Protein AF-A0A915PA68-F1 (afdb_monomer_lite)

pLDDT: mean 75.66, std 17.39, range [32.75, 94.88]

Foldseek 3Di:
DPDLCPVVVVVVVCVVLQAAEDEDELLVCLDLCSVVVVLVVQVVVVVVVVVVPPDDDDDDPPDDDDDDDDPDRYAYEHEANVSLDDPSSVVVLVSVQVCLVPDPHHYHYYHPDCPDPSNVVVCVSDDDDDRDHDDPVVVD

Organism: NCBI:txid298350

Structure (mmCIF, N/CA/C/O backbone):
data_AF-A0A915PA68-F1
#
_entry.id   AF-A0A915PA68-F1
#
loop_
_atom_site.group_PDB
_atom_site.id
_atom_site.type_symbol
_atom_site.label_atom_id
_atom_site.label_alt_id
_atom_site.label_comp_id
_atom_site.label_asym_id
_atom_site.label_entity_id
_atom_site.label_seq_id
_atom_site.pdbx_PDB_ins_code
_atom_site.Cartn_x
_atom_site.Cartn_y
_atom_site.Cartn_z
_atom_site.occupancy
_atom_site.B_iso_or_equiv
_atom_site.auth_seq_id
_atom_site.auth_comp_id
_atom_site.auth_asym_id
_atom_site.auth_atom_id
_atom_site.pdbx_PDB_model_num
ATOM 1 N N . MET A 1 1 ? 12.350 -5.405 -7.180 1.00 70.00 1 MET A N 1
ATOM 2 C CA . MET A 1 1 ? 12.268 -5.490 -8.661 1.00 70.00 1 MET A CA 1
ATOM 3 C C . MET A 1 1 ? 11.100 -4.647 -9.149 1.00 70.00 1 MET A C 1
ATOM 5 O O . MET A 1 1 ? 9.991 -4.874 -8.675 1.00 70.00 1 MET A O 1
ATOM 9 N N . SER A 1 2 ? 11.334 -3.705 -10.066 1.00 79.06 2 SER A N 1
ATOM 10 C CA . SER A 1 2 ? 10.271 -2.884 -10.671 1.00 79.06 2 SER A CA 1
ATOM 11 C C . SER A 1 2 ? 9.654 -3.574 -11.900 1.00 79.06 2 SER A C 1
ATOM 13 O O . SER A 1 2 ? 10.276 -4.467 -12.472 1.00 79.06 2 SER A O 1
ATOM 15 N N . GLY A 1 3 ? 8.425 -3.202 -12.270 1.00 82.19 3 GLY A N 1
ATOM 16 C CA . GLY A 1 3 ? 7.797 -3.619 -13.536 1.00 82.19 3 GLY A CA 1
ATOM 17 C C . GLY A 1 3 ? 7.237 -5.047 -13.614 1.00 82.19 3 GLY A C 1
ATOM 18 O O . GLY A 1 3 ? 6.987 -5.532 -14.707 1.00 82.19 3 GLY A O 1
ATOM 19 N N . ILE A 1 4 ? 7.025 -5.733 -12.485 1.00 89.19 4 ILE A N 1
ATOM 20 C CA . ILE A 1 4 ? 6.463 -7.106 -12.439 1.00 89.19 4 ILE A CA 1
ATOM 21 C C . ILE A 1 4 ? 4.965 -7.153 -12.081 1.00 89.19 4 ILE A C 1
ATOM 23 O O . ILE A 1 4 ? 4.452 -8.201 -11.710 1.00 89.19 4 ILE A O 1
ATOM 27 N N . GLY A 1 5 ? 4.277 -6.008 -12.129 1.00 91.62 5 GLY A N 1
ATOM 28 C CA . GLY A 1 5 ? 2.829 -5.929 -11.899 1.00 91.62 5 GLY A CA 1
ATOM 29 C C . GLY A 1 5 ? 2.374 -5.885 -10.436 1.00 91.62 5 GLY A C 1
ATOM 30 O O . GLY A 1 5 ? 1.2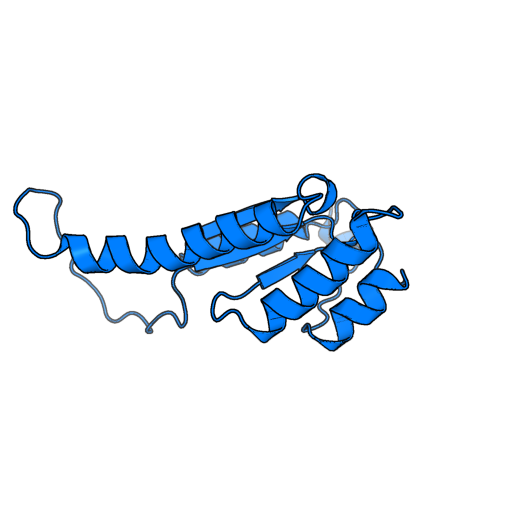18 -6.178 -10.178 1.00 91.62 5 GLY A O 1
ATOM 31 N N . LYS A 1 6 ? 3.229 -5.514 -9.470 1.00 94.12 6 LYS A N 1
ATOM 32 C CA . LYS A 1 6 ? 2.851 -5.459 -8.035 1.00 94.12 6 LYS A CA 1
ATOM 33 C C . LYS A 1 6 ? 1.693 -4.490 -7.763 1.00 94.12 6 LYS A C 1
ATOM 35 O O . LYS A 1 6 ? 0.671 -4.895 -7.217 1.00 94.12 6 LYS A O 1
ATOM 40 N N . THR A 1 7 ? 1.843 -3.235 -8.187 1.00 93.75 7 THR A N 1
ATOM 41 C CA . THR A 1 7 ? 0.816 -2.189 -8.049 1.00 93.75 7 THR A CA 1
ATOM 42 C C . THR A 1 7 ? -0.440 -2.561 -8.828 1.00 93.75 7 THR A C 1
ATOM 44 O O . THR A 1 7 ? -1.537 -2.564 -8.279 1.00 93.75 7 THR A O 1
ATOM 47 N N . THR A 1 8 ? -0.270 -3.007 -10.075 1.00 94.44 8 THR A N 1
ATOM 48 C CA . THR A 1 8 ? -1.371 -3.454 -10.934 1.00 94.44 8 THR A CA 1
ATOM 49 C C . THR A 1 8 ? -2.157 -4.611 -10.318 1.00 94.44 8 THR A C 1
ATOM 51 O O . THR A 1 8 ? -3.382 -4.585 -10.331 1.00 94.44 8 THR A O 1
ATOM 54 N N . ALA A 1 9 ? -1.483 -5.608 -9.743 1.00 94.88 9 ALA A N 1
ATOM 55 C CA . ALA A 1 9 ? -2.136 -6.735 -9.089 1.00 94.88 9 ALA A CA 1
ATOM 56 C C . ALA A 1 9 ? -2.939 -6.284 -7.864 1.00 94.88 9 ALA A C 1
ATOM 58 O O . ALA A 1 9 ? -4.095 -6.670 -7.729 1.00 94.88 9 ALA A O 1
ATOM 59 N N . ALA A 1 10 ? -2.371 -5.422 -7.012 1.00 94.19 10 ALA A N 1
ATOM 60 C CA . ALA A 1 10 ? -3.082 -4.886 -5.853 1.00 94.19 10 ALA A CA 1
ATOM 61 C C . ALA A 1 10 ? -4.355 -4.122 -6.264 1.00 94.19 10 ALA A C 1
ATOM 63 O O . ALA A 1 10 ? -5.424 -4.344 -5.693 1.00 94.19 10 ALA A O 1
ATOM 64 N N . GLU A 1 11 ? -4.267 -3.279 -7.295 1.00 94.38 11 GLU A N 1
ATOM 65 C CA . GLU A 1 11 ? -5.424 -2.572 -7.849 1.00 94.38 11 GLU A CA 1
ATOM 66 C C . GLU A 1 11 ? -6.485 -3.511 -8.417 1.00 94.38 11 GLU A C 1
ATOM 68 O O . GLU A 1 11 ? -7.675 -3.326 -8.159 1.00 94.38 11 GLU A O 1
ATOM 73 N N . LEU A 1 12 ? -6.069 -4.494 -9.218 1.00 94.88 12 LEU A N 1
ATOM 74 C CA . LEU A 1 12 ? -6.984 -5.435 -9.854 1.00 94.88 12 LEU A CA 1
ATOM 75 C C . LEU A 1 12 ? -7.705 -6.283 -8.810 1.00 94.88 12 LEU A C 1
ATOM 77 O O . LEU A 1 12 ? -8.923 -6.392 -8.889 1.00 94.88 12 LEU A O 1
ATOM 81 N N . CYS A 1 13 ? -7.001 -6.772 -7.786 1.00 92.12 13 CYS A N 1
ATOM 82 C CA . CYS A 1 13 ? -7.627 -7.489 -6.677 1.00 92.12 13 CYS A CA 1
ATOM 83 C C . CYS A 1 13 ? -8.684 -6.631 -5.971 1.00 92.12 13 CYS A C 1
ATOM 85 O O . CYS A 1 13 ? -9.771 -7.116 -5.664 1.00 92.12 13 CYS A O 1
ATOM 87 N N . CYS A 1 14 ? -8.411 -5.343 -5.741 1.00 90.12 14 CYS A N 1
ATOM 88 C CA . CYS A 1 14 ? -9.397 -4.457 -5.124 1.00 90.12 14 CYS A CA 1
ATOM 89 C C . CYS A 1 14 ? -10.616 -4.228 -6.030 1.00 90.12 14 CYS A C 1
ATOM 91 O O . CYS A 1 14 ? -11.750 -4.272 -5.553 1.00 90.12 14 CYS A O 1
ATOM 93 N N . LYS A 1 15 ? -10.396 -4.026 -7.336 1.00 90.31 15 LYS A N 1
ATOM 94 C CA . LYS A 1 15 ? -11.468 -3.850 -8.330 1.00 90.31 15 LYS A CA 1
ATOM 95 C C . LYS A 1 15 ? -12.331 -5.109 -8.461 1.00 90.31 15 LYS A C 1
ATOM 97 O O . LYS A 1 15 ? -13.552 -4.998 -8.469 1.00 90.31 15 LYS A O 1
ATOM 102 N N . GLU A 1 16 ? -11.716 -6.288 -8.504 1.00 90.56 16 GLU A N 1
ATOM 103 C CA . GLU A 1 16 ? -12.395 -7.585 -8.626 1.00 90.56 16 GLU A CA 1
ATOM 104 C C . GLU A 1 16 ? -13.263 -7.897 -7.400 1.00 90.56 16 GLU A C 1
ATOM 106 O O . GLU A 1 16 ? -14.401 -8.346 -7.529 1.00 90.56 16 GLU A O 1
ATOM 111 N N . LEU A 1 17 ? -12.777 -7.558 -6.204 1.00 87.56 17 LEU A N 1
ATOM 112 C CA . LEU A 1 17 ? -13.542 -7.668 -4.958 1.00 87.56 17 LEU A CA 1
ATOM 113 C C . LEU A 1 17 ? -14.586 -6.541 -4.788 1.00 87.56 17 LEU A C 1
ATOM 115 O O . LEU A 1 17 ? -15.391 -6.557 -3.850 1.00 87.56 17 LEU A O 1
ATOM 119 N N . GLY A 1 18 ? -14.597 -5.556 -5.692 1.00 86.81 18 GLY A N 1
ATOM 120 C CA . GLY A 1 18 ? -15.470 -4.387 -5.634 1.00 86.81 18 GLY A CA 1
ATOM 121 C C . GLY A 1 18 ? -15.253 -3.559 -4.368 1.00 86.81 18 GLY A C 1
ATOM 122 O O . GLY A 1 18 ? -16.233 -3.151 -3.740 1.00 86.81 18 GLY A O 1
ATOM 123 N N . LEU A 1 19 ? -13.996 -3.398 -3.960 1.00 87.06 19 LEU A N 1
ATOM 124 C CA . LEU A 1 19 ? -13.566 -2.621 -2.802 1.00 87.06 19 LEU A CA 1
ATOM 125 C C . LEU A 1 19 ? -13.184 -1.207 -3.234 1.00 87.06 19 LEU A C 1
ATOM 127 O O . LEU A 1 19 ? -12.537 -1.020 -4.266 1.00 87.06 19 LEU A O 1
ATOM 131 N N . SER A 1 20 ? -13.527 -0.211 -2.420 1.00 86.75 20 SER A N 1
ATOM 132 C CA . SER A 1 20 ? -12.968 1.128 -2.591 1.00 86.75 20 SER A CA 1
ATOM 133 C C . SER A 1 20 ? -11.539 1.131 -2.059 1.00 86.75 20 SER A C 1
ATOM 135 O O . SER A 1 20 ? -11.274 0.613 -0.979 1.00 86.75 20 SER A O 1
ATOM 137 N N . PHE A 1 21 ? -10.603 1.753 -2.764 1.00 87.88 21 PHE A N 1
ATOM 138 C CA . PHE A 1 21 ? -9.234 1.857 -2.269 1.00 87.88 21 PHE A CA 1
ATOM 139 C C . PHE A 1 21 ? -8.622 3.217 -2.565 1.00 87.88 21 PHE A C 1
ATOM 141 O O . PHE A 1 21 ? -9.037 3.916 -3.488 1.00 87.88 21 PHE A O 1
ATOM 148 N N . VAL A 1 22 ? -7.626 3.585 -1.764 1.00 88.06 22 VAL A N 1
ATOM 149 C CA . VAL A 1 22 ? -6.782 4.758 -2.003 1.00 88.06 22 VAL A CA 1
ATOM 150 C C . VAL A 1 22 ? -5.346 4.292 -2.138 1.00 88.06 22 VAL A C 1
ATOM 152 O O . VAL A 1 22 ? -4.851 3.569 -1.278 1.00 88.06 22 VAL A O 1
ATOM 155 N N . ILE A 1 23 ? -4.690 4.715 -3.216 1.00 88.38 23 ILE A N 1
ATOM 156 C CA . ILE A 1 23 ? -3.257 4.504 -3.422 1.00 88.38 23 ILE A CA 1
ATOM 157 C C . ILE A 1 23 ? -2.511 5.742 -2.945 1.00 88.38 23 ILE A C 1
ATOM 159 O O . ILE A 1 23 ? -2.883 6.871 -3.272 1.00 88.38 23 ILE A O 1
ATOM 163 N N . MET A 1 24 ? -1.450 5.525 -2.180 1.00 85.94 24 MET A N 1
ATOM 164 C CA . MET A 1 24 ? -0.522 6.555 -1.739 1.00 85.94 24 MET A CA 1
ATOM 165 C C . MET A 1 24 ? 0.898 6.084 -2.017 1.00 85.94 24 MET A C 1
ATOM 167 O O . MET A 1 24 ? 1.249 4.960 -1.667 1.00 85.94 24 MET A O 1
ATOM 171 N N . ASN A 1 25 ? 1.721 6.945 -2.611 1.00 85.19 25 ASN A N 1
ATOM 172 C CA . ASN A 1 25 ? 3.153 6.695 -2.684 1.00 85.19 25 ASN A CA 1
ATOM 173 C C . ASN A 1 25 ? 3.785 7.086 -1.344 1.00 85.19 25 ASN A C 1
ATOM 175 O O . ASN A 1 25 ? 3.629 8.212 -0.871 1.00 85.19 25 ASN A O 1
ATOM 179 N N . ALA A 1 26 ? 4.485 6.156 -0.708 1.00 75.56 26 ALA A N 1
ATOM 180 C CA . ALA A 1 26 ? 5.061 6.355 0.609 1.00 75.56 26 ALA A CA 1
ATOM 181 C C . ALA A 1 26 ? 6.165 7.429 0.625 1.00 75.56 26 ALA A C 1
ATOM 183 O O . ALA A 1 26 ? 6.343 8.100 1.640 1.00 75.56 26 ALA A O 1
ATOM 184 N N . SER A 1 27 ? 6.864 7.641 -0.495 1.00 72.06 27 SER A N 1
ATOM 185 C CA . SER A 1 27 ? 7.882 8.696 -0.629 1.00 72.06 27 SER A CA 1
ATOM 186 C C . SER A 1 27 ? 7.292 10.115 -0.643 1.00 72.06 27 SER A C 1
ATOM 188 O O . SER A 1 27 ? 7.947 11.063 -0.207 1.00 72.06 27 SER A O 1
ATOM 190 N N . ASP A 1 28 ? 6.033 10.266 -1.063 1.00 66.00 28 ASP A N 1
ATOM 191 C CA . ASP A 1 28 ? 5.325 11.550 -1.042 1.00 66.00 28 ASP A CA 1
ATOM 192 C C . ASP A 1 28 ? 4.776 11.873 0.351 1.00 66.00 28 ASP A C 1
ATOM 194 O O . ASP A 1 28 ? 4.660 13.037 0.749 1.00 66.00 28 ASP A O 1
ATOM 198 N N . VAL A 1 29 ? 4.484 10.838 1.140 1.00 61.44 29 VAL A N 1
ATOM 199 C CA . VAL A 1 29 ? 3.857 10.959 2.455 1.00 61.44 29 VAL A CA 1
ATOM 200 C C . VAL A 1 29 ? 4.937 11.049 3.534 1.00 61.44 29 VAL A C 1
ATOM 202 O O . VAL A 1 29 ? 5.116 10.178 4.380 1.00 61.44 29 VAL A O 1
ATOM 205 N N . ARG A 1 30 ? 5.673 12.163 3.503 1.00 59.84 30 ARG A N 1
ATOM 206 C CA . ARG A 1 30 ? 6.837 12.427 4.370 1.00 59.84 30 ARG A CA 1
ATOM 207 C C . ARG A 1 30 ? 6.494 12.815 5.814 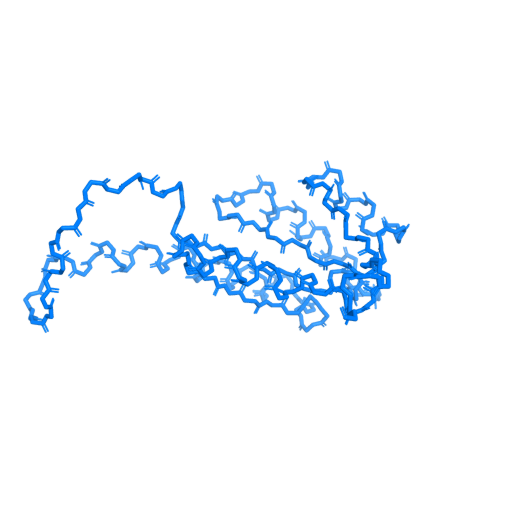1.00 59.84 30 ARG A C 1
ATOM 209 O O . ARG A 1 30 ? 7.393 13.133 6.587 1.00 59.84 30 ARG A O 1
ATOM 216 N N . ASN A 1 31 ? 5.214 12.841 6.202 1.00 61.12 31 ASN A N 1
ATOM 217 C CA . ASN A 1 31 ? 4.799 13.345 7.514 1.00 61.12 31 ASN A CA 1
ATOM 218 C C . ASN A 1 31 ? 3.682 12.503 8.156 1.00 61.12 31 ASN A C 1
ATOM 220 O O . ASN A 1 31 ? 2.679 12.202 7.510 1.00 61.12 31 ASN A O 1
ATOM 224 N N . LYS A 1 32 ? 3.836 12.194 9.452 1.00 63.91 32 LYS A N 1
ATOM 225 C CA . LYS A 1 32 ? 2.876 11.462 10.304 1.00 63.91 32 LYS A CA 1
ATOM 226 C C . LYS A 1 32 ? 1.456 12.017 10.176 1.00 63.91 32 LYS A C 1
ATOM 228 O O . LYS A 1 32 ? 0.527 11.269 9.895 1.00 63.91 32 LYS A O 1
ATOM 233 N N . ALA A 1 33 ? 1.325 13.342 10.237 1.00 65.81 33 ALA A N 1
ATOM 234 C CA . ALA A 1 33 ? 0.038 14.023 10.128 1.00 65.81 33 ALA A CA 1
ATOM 235 C C . ALA A 1 33 ? -0.667 13.792 8.775 1.00 65.81 33 ALA A C 1
ATOM 237 O O . ALA A 1 33 ? -1.893 13.823 8.707 1.00 65.81 33 ALA A O 1
ATOM 238 N N . ALA A 1 34 ? 0.081 13.558 7.690 1.00 65.19 34 ALA A N 1
ATOM 239 C CA . ALA A 1 34 ? -0.498 13.295 6.373 1.00 65.19 34 ALA A CA 1
ATOM 240 C C . ALA A 1 34 ? -1.020 11.852 6.249 1.00 65.19 34 ALA A C 1
ATOM 242 O O . ALA A 1 34 ? -2.052 11.642 5.611 1.00 65.19 34 ALA A O 1
ATOM 243 N N . ILE A 1 35 ? -0.342 10.884 6.883 1.00 66.56 35 ILE A N 1
ATOM 244 C CA . ILE A 1 35 ? -0.796 9.485 6.967 1.00 66.56 35 ILE A CA 1
ATOM 245 C C . ILE A 1 35 ? -2.058 9.410 7.831 1.00 66.56 35 ILE A C 1
ATOM 247 O O . ILE A 1 35 ? -3.080 8.895 7.378 1.00 66.56 35 ILE A O 1
ATOM 251 N N . GLU A 1 36 ? -2.009 9.984 9.038 1.00 67.38 36 GLU A N 1
ATOM 252 C CA . GLU A 1 36 ? -3.118 9.968 9.998 1.00 67.38 36 GLU A CA 1
ATOM 253 C C . GLU A 1 36 ? -4.364 10.632 9.405 1.00 67.38 36 GLU A C 1
ATOM 255 O O . GLU A 1 36 ? -5.378 9.959 9.234 1.00 67.38 36 GLU A O 1
ATOM 260 N N . LYS A 1 37 ? -4.266 11.883 8.936 1.00 68.38 37 LYS A N 1
ATOM 261 C CA . LYS A 1 37 ? -5.411 12.627 8.383 1.00 68.38 37 LYS A CA 1
ATOM 262 C C . LYS A 1 37 ? -6.096 11.905 7.221 1.00 68.38 37 LYS A C 1
ATOM 264 O O . LYS A 1 37 ? -7.316 11.961 7.092 1.00 68.38 37 LYS A O 1
ATOM 269 N N . ARG A 1 38 ? -5.334 11.237 6.348 1.00 65.88 38 ARG A N 1
ATOM 270 C CA . ARG A 1 38 ? -5.900 10.552 5.174 1.00 65.88 38 ARG A CA 1
ATOM 271 C C . ARG A 1 38 ? -6.477 9.186 5.536 1.00 65.88 38 ARG A C 1
ATOM 273 O O . ARG A 1 38 ? -7.505 8.800 4.987 1.00 65.88 38 ARG A O 1
ATOM 280 N N . SER A 1 39 ? -5.867 8.493 6.496 1.00 64.25 39 SER A N 1
ATOM 281 C CA . SER A 1 39 ? -6.435 7.274 7.076 1.00 64.25 39 SER A CA 1
ATOM 282 C C . SER A 1 39 ? -7.740 7.557 7.832 1.00 64.25 39 SER A C 1
ATOM 284 O O . SER A 1 39 ? -8.717 6.839 7.647 1.00 64.25 39 SER A O 1
ATOM 286 N N . GLU A 1 40 ? -7.806 8.658 8.585 1.00 65.19 40 GLU A N 1
ATOM 287 C CA . GLU A 1 40 ? -9.006 9.121 9.287 1.00 65.19 40 GLU A CA 1
ATOM 288 C C . GLU A 1 40 ? -10.122 9.490 8.309 1.00 65.19 40 GLU A C 1
ATOM 290 O O . GLU A 1 40 ? -11.266 9.095 8.509 1.00 65.19 40 GLU A O 1
ATOM 295 N N . GLN A 1 41 ? -9.798 10.168 7.204 1.00 61.62 41 GLN A N 1
ATOM 296 C CA . GLN A 1 41 ? -10.758 10.438 6.129 1.00 61.62 41 GLN A CA 1
ATOM 297 C C . GLN A 1 41 ? -11.308 9.148 5.505 1.00 61.62 41 GLN A C 1
ATOM 299 O O . GLN A 1 41 ? -12.502 9.059 5.236 1.00 61.62 41 GLN A O 1
ATOM 304 N N . LEU A 1 42 ? -10.472 8.123 5.314 1.00 63.69 42 LEU A N 1
ATOM 305 C CA . LEU A 1 42 ? -10.920 6.828 4.792 1.00 63.69 42 LEU A CA 1
ATOM 306 C C . LEU A 1 42 ? -11.856 6.094 5.756 1.00 63.69 42 LEU A C 1
ATOM 308 O O . LEU A 1 42 ? -12.792 5.435 5.310 1.00 63.69 42 LEU A O 1
ATOM 312 N N . VAL A 1 43 ? -11.623 6.231 7.062 1.00 60.59 43 VAL A N 1
ATOM 313 C CA . VAL A 1 43 ? -12.496 5.681 8.108 1.00 60.59 43 VAL A CA 1
ATOM 314 C C . VAL A 1 43 ? -13.793 6.490 8.225 1.00 60.59 43 VAL A C 1
ATOM 316 O O . VAL A 1 43 ? -14.861 5.899 8.317 1.00 60.59 43 VAL A O 1
ATOM 319 N N . CYS A 1 44 ? -13.753 7.822 8.152 1.00 51.75 44 CYS A N 1
ATOM 320 C CA . CYS A 1 44 ? -14.960 8.659 8.186 1.00 51.75 44 CYS A CA 1
ATOM 321 C C . CYS A 1 44 ? -15.858 8.463 6.955 1.00 51.75 44 CYS A C 1
ATOM 323 O O . CYS A 1 44 ? -17.082 8.456 7.093 1.00 51.75 44 CYS A O 1
ATOM 325 N N . ASN A 1 45 ? -15.285 8.205 5.776 1.00 52.25 45 ASN A N 1
ATOM 326 C CA . ASN A 1 45 ? -16.063 7.895 4.572 1.00 52.25 45 ASN A CA 1
ATOM 327 C C . ASN A 1 45 ? -16.867 6.582 4.699 1.00 52.25 45 ASN A C 1
ATOM 329 O O . ASN A 1 45 ? -17.890 6.442 4.030 1.00 52.25 45 ASN A O 1
ATOM 333 N N . GLN A 1 46 ? -16.478 5.658 5.596 1.00 52.75 46 GLN A N 1
ATOM 334 C CA . GLN A 1 46 ? -17.305 4.488 5.947 1.00 52.75 46 GLN A CA 1
ATOM 335 C C . GLN A 1 46 ? -18.634 4.899 6.601 1.00 52.75 46 GLN A C 1
ATOM 337 O O . GLN A 1 46 ? -19.630 4.191 6.474 1.00 52.75 46 GLN A O 1
ATOM 342 N N . MET A 1 47 ? -18.665 6.041 7.296 1.00 46.81 47 MET A N 1
ATOM 343 C CA . MET A 1 47 ? -19.820 6.518 8.060 1.00 46.81 47 MET A CA 1
ATOM 344 C C . MET A 1 47 ? -20.797 7.336 7.199 1.00 46.81 47 MET A C 1
ATOM 346 O O . MET A 1 47 ? -22.009 7.196 7.347 1.00 46.81 47 MET A O 1
ATOM 350 N N . GLU A 1 48 ? -20.313 8.155 6.257 1.00 49.12 48 GLU A N 1
ATOM 351 C CA . GLU A 1 48 ? -21.179 8.978 5.386 1.00 49.12 48 GLU A CA 1
ATOM 352 C C . GLU A 1 48 ? -22.068 8.134 4.459 1.00 49.12 48 GLU A C 1
ATOM 354 O O . GLU A 1 48 ? -23.228 8.480 4.202 1.00 49.12 48 GLU A O 1
ATOM 359 N N . GLN A 1 49 ? -21.570 6.971 4.027 1.00 45.16 49 GLN A N 1
ATOM 360 C CA . GLN A 1 49 ? -22.363 6.003 3.266 1.00 45.16 49 GLN A CA 1
ATOM 361 C C . GLN A 1 49 ? -23.474 5.352 4.114 1.00 45.16 49 GLN A C 1
ATOM 363 O O . GLN A 1 49 ? -24.488 4.916 3.565 1.00 45.16 49 GLN A O 1
ATOM 368 N N . TYR A 1 50 ? -23.318 5.327 5.444 1.00 49.81 50 TYR A N 1
ATOM 369 C CA . TYR A 1 50 ? -24.332 4.859 6.393 1.00 49.81 50 TYR A CA 1
ATOM 370 C C . TYR A 1 50 ? -25.352 5.950 6.763 1.00 49.81 50 TYR A C 1
ATOM 372 O O . TYR A 1 50 ? -26.542 5.651 6.840 1.00 49.81 50 TYR A O 1
ATOM 380 N N . CYS A 1 51 ? -24.925 7.206 6.943 1.00 44.91 51 CYS A N 1
ATOM 381 C CA . CYS A 1 51 ? -25.801 8.314 7.360 1.00 44.91 51 CYS A CA 1
ATOM 382 C C . CYS A 1 51 ? -26.698 8.874 6.243 1.00 44.91 51 CYS A C 1
ATOM 384 O O . CYS A 1 51 ? -27.711 9.507 6.529 1.00 44.91 51 CYS A O 1
ATOM 386 N N . SER A 1 52 ? -26.388 8.620 4.969 1.00 44.66 52 SER A N 1
ATOM 387 C CA . SER A 1 52 ? -27.188 9.125 3.836 1.00 44.66 52 SER A CA 1
ATOM 388 C C . SER A 1 52 ? -28.516 8.373 3.613 1.00 44.66 52 SER A C 1
ATOM 390 O O . SER A 1 52 ? -29.170 8.569 2.590 1.00 44.66 52 SER A O 1
ATOM 392 N N . LYS A 1 53 ? -28.929 7.489 4.536 1.00 48.88 53 LYS A N 1
ATOM 393 C CA . LYS A 1 53 ? -30.179 6.715 4.428 1.00 48.88 53 LYS A CA 1
ATOM 394 C C . LYS A 1 53 ? -31.428 7.387 5.013 1.00 48.88 53 LYS A C 1
ATOM 396 O O . LYS A 1 53 ? -32.511 6.890 4.723 1.00 48.88 53 LYS A O 1
ATOM 401 N N . ASP A 1 54 ? -31.314 8.523 5.706 1.00 44.59 54 ASP A N 1
ATOM 402 C CA . ASP A 1 54 ? -32.459 9.188 6.364 1.00 44.59 54 ASP A CA 1
ATOM 403 C C . ASP A 1 54 ? -32.819 10.578 5.791 1.00 44.59 54 ASP A C 1
ATOM 405 O O . ASP A 1 54 ? -33.295 11.459 6.505 1.00 44.59 54 ASP A O 1
ATOM 409 N N . GLY A 1 55 ? -32.641 10.808 4.484 1.00 41.88 55 GLY A N 1
ATOM 410 C CA . GLY A 1 55 ? -33.043 12.076 3.862 1.00 41.88 55 GLY A CA 1
ATOM 411 C C . GLY A 1 55 ? -33.299 11.967 2.363 1.00 41.88 55 GLY A C 1
ATOM 412 O O . GLY A 1 55 ? -32.399 11.678 1.586 1.00 41.88 55 GLY A O 1
ATOM 413 N N . ALA A 1 56 ? -34.549 12.186 1.965 1.00 50.16 56 ALA A N 1
ATOM 414 C CA . ALA A 1 56 ? -35.090 12.040 0.619 1.00 50.16 56 ALA A CA 1
ATOM 415 C C . ALA A 1 56 ? -34.253 12.675 -0.516 1.00 50.16 56 ALA A C 1
ATOM 417 O O . ALA A 1 56 ? -34.054 13.885 -0.531 1.00 50.16 56 ALA A O 1
ATOM 418 N N . SER A 1 57 ? -33.864 11.871 -1.517 1.00 38.06 57 SER A N 1
ATOM 419 C CA . SER A 1 57 ? -34.065 12.128 -2.960 1.00 38.06 57 SER A CA 1
ATOM 420 C C . SER A 1 57 ? -33.194 11.200 -3.825 1.00 38.06 57 SER A C 1
ATOM 422 O O . SER A 1 57 ? -31.975 11.316 -3.889 1.00 38.06 57 SER A O 1
ATOM 424 N N . SER A 1 58 ? -33.869 10.289 -4.527 1.00 44.69 58 SER A N 1
ATOM 425 C CA . SER A 1 58 ? -33.589 9.886 -5.912 1.00 44.69 58 SER A CA 1
ATOM 426 C C . SER A 1 58 ? -32.139 9.578 -6.319 1.00 44.69 58 SER A C 1
ATOM 428 O O . SER A 1 58 ? -31.495 10.351 -7.024 1.00 44.69 58 SER A O 1
ATOM 430 N N . LYS A 1 59 ? -31.694 8.349 -6.038 1.00 37.25 59 LYS A N 1
ATOM 431 C CA . LYS A 1 59 ? -31.031 7.477 -7.027 1.00 37.25 59 LYS A CA 1
ATOM 432 C C . LYS A 1 59 ? -31.240 6.026 -6.600 1.00 37.25 59 LYS A C 1
ATOM 434 O O . LYS A 1 59 ? -30.993 5.661 -5.457 1.00 37.25 59 LYS A O 1
ATOM 439 N N . SER A 1 60 ? -31.809 5.253 -7.515 1.00 32.75 60 SER A N 1
ATOM 440 C CA . SER A 1 60 ? -32.418 3.942 -7.315 1.00 32.75 60 SER A CA 1
ATOM 441 C C . SER A 1 60 ? -31.601 2.989 -6.432 1.00 32.75 60 SER A C 1
ATOM 443 O O . SER A 1 60 ? -30.396 2.845 -6.651 1.00 32.75 60 SER A O 1
ATOM 445 N N . PRO A 1 61 ? -32.242 2.260 -5.499 1.00 39.28 61 PRO A N 1
ATOM 446 C CA . PRO A 1 61 ? -31.599 1.130 -4.866 1.00 39.28 61 PRO A CA 1
ATOM 447 C C . PRO A 1 61 ? -31.462 0.065 -5.950 1.00 39.28 61 PRO A C 1
ATOM 449 O O . PRO A 1 61 ? -32.460 -0.480 -6.426 1.00 39.28 61 PRO A O 1
ATOM 452 N N . VAL A 1 62 ? -30.234 -0.241 -6.359 1.00 39.75 62 VAL A N 1
ATOM 453 C CA . VAL A 1 62 ? -29.974 -1.534 -6.988 1.00 39.75 62 VAL A CA 1
ATOM 454 C C . VAL A 1 62 ? -30.252 -2.571 -5.901 1.00 39.75 62 VAL A C 1
ATOM 456 O O . VAL A 1 62 ? -29.417 -2.863 -5.049 1.00 39.75 62 VAL A O 1
ATOM 459 N N . LYS A 1 63 ? -31.500 -3.047 -5.874 1.00 52.00 63 LYS A N 1
ATOM 460 C CA . LYS A 1 63 ? -31.841 -4.353 -5.320 1.00 52.00 63 LYS A CA 1
ATOM 461 C C . LYS A 1 63 ? -31.040 -5.408 -6.090 1.00 52.00 63 LYS A C 1
ATOM 463 O O . LYS A 1 63 ? -30.644 -5.160 -7.229 1.00 52.00 63 LYS A O 1
ATOM 468 N N . SER A 1 64 ? -30.919 -6.586 -5.473 1.00 39.56 64 SER A N 1
ATOM 469 C CA . SER A 1 64 ? -30.433 -7.839 -6.075 1.00 39.56 64 SER A CA 1
ATOM 470 C C . SER A 1 64 ? -28.899 -7.978 -5.933 1.00 39.56 64 SER A C 1
ATOM 472 O O . SER A 1 64 ? -28.135 -7.129 -6.368 1.00 39.56 64 SER A O 1
ATOM 474 N N . GLU A 1 65 ? -28.305 -8.988 -5.295 1.00 41.88 65 GLU A N 1
ATOM 475 C CA . GLU A 1 65 ? -28.697 -10.362 -4.962 1.00 41.88 65 GLU A CA 1
ATOM 476 C C . GLU A 1 65 ? -27.765 -10.869 -3.840 1.00 41.88 65 GLU A C 1
ATOM 478 O O . GLU A 1 65 ? -26.811 -10.186 -3.475 1.00 41.88 65 GLU A O 1
ATOM 483 N N . THR A 1 66 ? -28.045 -12.059 -3.314 1.00 50.41 66 THR A N 1
ATOM 484 C CA . THR A 1 66 ? -27.344 -12.921 -2.336 1.00 50.41 66 THR A CA 1
ATOM 485 C C . THR A 1 66 ? -25.797 -12.893 -2.339 1.00 50.41 66 THR A C 1
ATOM 487 O O . THR A 1 66 ? -25.143 -13.896 -2.615 1.00 50.41 66 THR A O 1
ATOM 490 N N . LYS A 1 67 ? -25.165 -11.759 -2.035 1.00 47.53 67 LYS A N 1
ATOM 491 C CA . LYS A 1 67 ? -23.709 -11.590 -2.140 1.00 47.53 67 LYS A CA 1
ATOM 492 C C . LYS A 1 67 ? -23.066 -11.644 -0.762 1.00 47.53 67 LYS A C 1
ATOM 494 O O . LYS A 1 67 ? -23.422 -10.870 0.122 1.00 47.53 67 LYS A O 1
ATOM 499 N N . ASN A 1 68 ? -22.130 -12.582 -0.607 1.00 52.03 68 ASN A N 1
ATOM 500 C CA . ASN A 1 68 ? -21.186 -12.694 0.504 1.00 52.03 68 ASN A CA 1
ATOM 501 C C . ASN A 1 68 ? -20.893 -11.319 1.120 1.00 52.03 68 ASN A C 1
ATOM 503 O O . ASN A 1 68 ? -20.431 -10.423 0.410 1.00 52.03 68 ASN A O 1
ATOM 507 N N . LYS A 1 69 ? -21.183 -11.142 2.418 1.00 55.66 69 LYS A N 1
ATOM 508 C CA . LYS A 1 69 ? -20.805 -9.925 3.149 1.00 55.66 69 LYS A CA 1
ATOM 509 C C . LYS A 1 69 ? -19.316 -9.688 2.910 1.00 55.66 69 LYS A C 1
ATOM 511 O O . LYS A 1 69 ? -18.492 -10.497 3.333 1.00 55.66 69 LYS A O 1
ATOM 516 N N . LYS A 1 70 ? -18.983 -8.604 2.210 1.00 66.12 70 LYS A N 1
ATOM 517 C CA . LYS A 1 70 ? -17.595 -8.177 2.057 1.00 66.12 70 LYS A CA 1
ATOM 518 C C . LYS A 1 70 ? -17.053 -7.889 3.464 1.00 66.12 70 LYS A C 1
ATOM 520 O O . LYS A 1 70 ? -17.765 -7.261 4.248 1.00 66.12 70 LYS A O 1
ATOM 525 N N . PRO A 1 71 ? -15.850 -8.364 3.820 1.00 70.88 71 PRO A N 1
ATOM 526 C CA . PRO A 1 71 ? -15.321 -8.190 5.173 1.00 70.88 71 PRO A CA 1
ATOM 527 C C . PRO A 1 71 ? -14.981 -6.725 5.498 1.00 70.88 71 PRO A C 1
ATOM 529 O O . PRO A 1 71 ? -14.923 -6.363 6.670 1.00 70.88 71 PRO A O 1
ATOM 532 N N . PHE A 1 72 ? -14.765 -5.889 4.479 1.00 79.88 72 PHE A N 1
ATOM 533 C CA . PHE A 1 72 ? -14.481 -4.459 4.586 1.00 79.88 72 PHE A CA 1
ATOM 534 C C . PHE A 1 72 ? -14.872 -3.745 3.283 1.00 79.88 72 PHE A C 1
ATOM 536 O O . PHE A 1 72 ? -14.890 -4.373 2.227 1.00 79.88 72 PHE A O 1
ATOM 543 N N . ASP A 1 73 ? -15.164 -2.442 3.359 1.00 80.38 73 ASP A N 1
ATOM 544 C CA . ASP A 1 73 ? -15.583 -1.624 2.204 1.00 80.38 73 ASP A CA 1
ATOM 545 C C . ASP A 1 73 ? -14.434 -0.803 1.596 1.00 80.38 73 ASP A C 1
ATOM 547 O O . ASP A 1 73 ? -14.439 -0.497 0.400 1.00 80.38 73 ASP A O 1
ATOM 551 N N . HIS A 1 74 ? -13.427 -0.477 2.416 1.00 84.06 74 HIS A N 1
ATOM 552 C CA . HIS A 1 74 ? -12.293 0.362 2.035 1.00 84.06 74 HIS A CA 1
ATOM 553 C C . HIS A 1 74 ? -10.955 -0.317 2.330 1.00 84.06 74 HIS A C 1
ATOM 555 O O . HIS A 1 74 ? -10.841 -1.071 3.297 1.00 84.06 74 HIS A O 1
ATOM 561 N N . LEU A 1 75 ? -9.940 -0.012 1.523 1.00 88.25 75 LEU A N 1
ATOM 562 C CA . LEU A 1 75 ? -8.571 -0.509 1.658 1.00 88.25 75 LEU A CA 1
ATOM 563 C C . LEU A 1 75 ? -7.553 0.607 1.362 1.00 88.25 75 LEU A C 1
ATOM 565 O O . LEU A 1 75 ? -7.781 1.462 0.506 1.00 88.25 75 LEU A O 1
ATOM 569 N N . LEU A 1 76 ? -6.411 0.595 2.047 1.00 89.69 76 LEU A N 1
ATOM 570 C CA . LEU A 1 76 ? -5.295 1.506 1.781 1.00 89.69 76 LEU A CA 1
ATOM 571 C C . LEU A 1 76 ? -4.160 0.765 1.061 1.00 89.69 76 LEU A C 1
ATOM 573 O O . LEU A 1 76 ? -3.693 -0.265 1.538 1.00 89.69 76 LEU A O 1
ATOM 577 N N . ILE A 1 77 ? -3.685 1.298 -0.062 1.00 91.75 77 ILE A N 1
ATOM 578 C CA . ILE A 1 77 ? -2.492 0.808 -0.761 1.00 91.75 77 ILE A CA 1
ATOM 579 C C . ILE A 1 77 ? -1.367 1.819 -0.535 1.00 91.75 77 ILE A C 1
ATOM 581 O O . ILE A 1 77 ? -1.457 2.963 -0.972 1.00 91.75 77 ILE A O 1
ATOM 585 N N . MET A 1 78 ? -0.310 1.389 0.145 1.00 90.38 78 MET A N 1
ATOM 586 C CA . MET A 1 78 ? 0.923 2.148 0.341 1.00 90.38 78 MET A CA 1
ATOM 587 C C . MET A 1 78 ? 1.978 1.606 -0.624 1.00 90.38 78 MET A C 1
ATOM 589 O O . MET A 1 78 ? 2.527 0.527 -0.392 1.00 90.38 78 MET A O 1
ATOM 593 N N . ASP A 1 79 ? 2.233 2.323 -1.716 1.00 91.25 79 ASP A N 1
ATOM 594 C CA . ASP A 1 79 ? 3.233 1.953 -2.720 1.00 91.25 79 ASP A CA 1
ATOM 595 C C . ASP A 1 79 ? 4.614 2.528 -2.384 1.00 91.25 79 ASP A C 1
ATOM 597 O O . ASP A 1 79 ? 4.726 3.532 -1.685 1.00 91.25 79 ASP A O 1
ATOM 601 N N . GLU A 1 80 ? 5.665 1.874 -2.870 1.00 89.69 80 GLU A N 1
ATOM 602 C CA . GLU A 1 80 ? 7.069 2.265 -2.690 1.00 89.69 80 GLU A CA 1
ATOM 603 C C . GLU A 1 80 ? 7.472 2.525 -1.225 1.00 89.69 80 GLU A C 1
ATOM 605 O O . GLU A 1 80 ? 8.200 3.470 -0.916 1.00 89.69 80 GLU A O 1
ATOM 610 N N . VAL A 1 81 ? 7.038 1.667 -0.291 1.00 88.06 81 VAL A N 1
ATOM 611 C CA . VAL A 1 81 ? 7.352 1.829 1.149 1.00 88.06 81 VAL A CA 1
ATOM 612 C C . VAL A 1 81 ? 8.848 1.726 1.466 1.00 88.06 81 VAL A C 1
ATOM 614 O O . VAL A 1 81 ? 9.302 2.195 2.506 1.00 88.06 81 VAL A O 1
ATOM 617 N N . ASP A 1 82 ? 9.641 1.138 0.570 1.00 86.69 82 ASP A N 1
ATOM 618 C CA . ASP A 1 82 ? 11.103 1.148 0.632 1.00 86.69 82 ASP A CA 1
ATOM 619 C C . ASP A 1 82 ? 11.723 2.502 0.250 1.00 86.69 82 ASP A C 1
ATOM 621 O O . ASP A 1 82 ? 12.854 2.786 0.646 1.00 86.69 82 ASP A O 1
ATOM 625 N N . GLY A 1 83 ? 10.970 3.361 -0.442 1.00 81.62 83 GLY A N 1
ATOM 626 C CA . GLY A 1 83 ? 11.346 4.729 -0.800 1.00 81.62 83 GLY A CA 1
ATOM 627 C C . GLY A 1 83 ? 11.289 5.730 0.360 1.00 81.62 83 GLY A C 1
ATOM 628 O O . GLY A 1 83 ? 11.807 6.836 0.226 1.00 81.62 83 GLY A O 1
ATOM 629 N N . MET A 1 84 ? 10.734 5.352 1.522 1.00 73.75 84 MET A N 1
ATOM 630 C CA . MET A 1 84 ? 10.766 6.145 2.764 1.00 73.75 84 MET A CA 1
ATOM 631 C C . MET A 1 84 ? 12.190 6.176 3.357 1.00 73.75 84 MET A C 1
ATOM 633 O O . MET A 1 84 ? 12.529 5.521 4.358 1.00 73.75 84 MET A O 1
ATOM 637 N N . SER A 1 85 ? 13.084 6.905 2.692 1.00 62.53 85 SER A N 1
ATOM 638 C CA . SER A 1 85 ? 14.528 6.869 2.891 1.00 62.53 85 SER A CA 1
ATOM 639 C C . SER A 1 85 ? 15.116 8.258 3.205 1.00 62.53 85 SER A C 1
ATOM 641 O O . SER A 1 85 ? 15.301 9.086 2.321 1.00 62.53 85 SER A O 1
ATOM 643 N N . GLY A 1 86 ? 15.471 8.471 4.480 1.00 65.19 86 GLY A N 1
ATOM 644 C CA . GLY A 1 86 ? 16.080 9.700 4.999 1.00 65.19 86 GLY A CA 1
ATOM 645 C C . GLY A 1 86 ? 15.995 9.768 6.531 1.00 65.19 86 GLY A C 1
ATOM 646 O O . GLY A 1 86 ? 15.346 8.918 7.155 1.00 65.19 86 GLY A O 1
ATOM 647 N N . ASN A 1 87 ? 16.644 10.763 7.154 1.00 59.66 87 ASN A N 1
ATOM 648 C CA . ASN A 1 87 ? 16.550 11.004 8.607 1.00 59.66 87 ASN A CA 1
ATOM 649 C C . ASN A 1 87 ? 15.119 11.374 9.041 1.00 59.66 87 ASN A C 1
ATOM 651 O O . ASN A 1 87 ? 14.705 11.010 10.139 1.00 59.66 87 ASN A O 1
ATOM 655 N N . ALA A 1 88 ? 14.355 12.031 8.164 1.00 61.88 88 ALA A N 1
ATOM 656 C CA . ALA A 1 88 ? 12.951 12.374 8.395 1.00 61.88 88 ALA A CA 1
ATOM 657 C C . ALA A 1 88 ? 12.012 11.149 8.322 1.00 61.88 88 ALA A C 1
ATOM 659 O O . ALA A 1 88 ? 11.014 11.081 9.034 1.00 61.88 88 ALA A O 1
ATOM 660 N N . ASP A 1 89 ? 12.367 10.127 7.538 1.00 67.38 89 ASP A N 1
ATOM 661 C CA . ASP A 1 89 ? 11.460 9.016 7.208 1.00 67.38 89 ASP A CA 1
ATOM 662 C C . ASP A 1 89 ? 11.515 7.850 8.204 1.00 67.38 89 ASP A C 1
ATOM 664 O O . ASP A 1 89 ? 10.691 6.933 8.163 1.00 67.38 89 ASP A O 1
ATOM 668 N N . ARG A 1 90 ? 12.469 7.879 9.150 1.00 67.56 90 ARG A N 1
ATOM 669 C CA . ARG A 1 90 ? 12.521 6.906 10.255 1.00 67.56 90 ARG A CA 1
ATOM 670 C C . ARG A 1 90 ? 11.274 7.006 11.138 1.00 67.56 90 ARG A C 1
ATOM 672 O O . ARG A 1 90 ? 10.779 5.980 11.602 1.00 67.56 90 ARG A O 1
ATOM 679 N N . ALA A 1 91 ? 10.754 8.221 11.321 1.00 70.81 91 ALA A N 1
ATOM 680 C CA . ALA A 1 91 ? 9.487 8.455 12.005 1.00 70.81 91 ALA A CA 1
ATOM 681 C C . ALA A 1 91 ? 8.303 7.899 11.198 1.00 70.81 91 ALA A C 1
ATOM 683 O O . ALA A 1 91 ? 7.438 7.239 11.767 1.00 70.81 91 ALA A O 1
ATOM 684 N N . GLY A 1 92 ? 8.309 8.075 9.872 1.00 77.50 92 GLY A N 1
ATOM 685 C CA . GLY A 1 92 ? 7.233 7.607 8.997 1.00 77.50 92 GLY A CA 1
ATOM 686 C C . GLY A 1 92 ? 7.060 6.082 8.984 1.00 77.50 92 GLY A C 1
ATOM 687 O O . GLY A 1 92 ? 5.938 5.596 9.078 1.00 77.50 92 GLY A O 1
ATOM 688 N N . MET A 1 93 ? 8.153 5.308 8.961 1.00 82.44 93 MET A N 1
ATOM 689 C CA . MET A 1 93 ? 8.064 3.837 9.021 1.00 82.44 93 MET A CA 1
ATOM 690 C C . MET A 1 93 ? 7.537 3.325 10.367 1.00 82.44 93 MET A C 1
ATOM 692 O O . MET A 1 93 ? 6.766 2.367 10.409 1.00 82.44 93 MET A O 1
ATOM 696 N N . SER A 1 94 ? 7.950 3.956 11.471 1.00 82.94 94 SER A N 1
ATOM 697 C CA . SER A 1 94 ? 7.429 3.637 12.806 1.00 82.94 94 SER A CA 1
ATOM 698 C C . SER A 1 94 ? 5.929 3.925 12.888 1.00 82.94 94 SER A C 1
ATOM 700 O O . SER A 1 94 ? 5.169 3.107 13.403 1.00 82.94 94 SER A O 1
ATOM 702 N N . GLU A 1 95 ? 5.496 5.048 12.313 1.00 82.25 95 GLU A N 1
ATOM 703 C CA . GLU A 1 95 ? 4.089 5.429 12.248 1.00 82.25 95 GLU A CA 1
ATOM 704 C C . GLU A 1 95 ? 3.265 4.456 11.405 1.00 82.25 95 GLU A C 1
ATOM 706 O O . GLU A 1 95 ? 2.223 3.996 11.855 1.00 82.25 95 GLU A O 1
ATOM 711 N N . LEU A 1 96 ? 3.754 4.060 10.225 1.00 84.56 96 LEU A N 1
ATOM 712 C CA . LEU A 1 96 ? 3.090 3.062 9.386 1.00 84.56 96 LEU A CA 1
ATOM 713 C C . LEU A 1 96 ? 2.886 1.740 10.144 1.00 84.56 96 LEU A C 1
ATOM 715 O O . LEU A 1 96 ? 1.807 1.155 10.089 1.00 84.56 96 LEU A O 1
ATOM 719 N N . ILE A 1 97 ? 3.885 1.295 10.914 1.00 88.75 97 ILE A N 1
ATOM 720 C CA . ILE A 1 97 ? 3.760 0.110 11.776 1.00 88.75 97 ILE A CA 1
ATOM 721 C C . ILE A 1 97 ? 2.696 0.324 12.864 1.00 88.75 97 ILE A C 1
ATOM 723 O O . ILE A 1 97 ? 1.919 -0.588 13.149 1.00 88.75 97 ILE A O 1
ATOM 727 N N . GLN A 1 98 ? 2.642 1.503 13.491 1.00 87.81 98 GLN A N 1
ATOM 728 C CA . GLN A 1 98 ? 1.607 1.817 14.482 1.00 87.81 98 GLN A CA 1
ATOM 729 C C . GLN A 1 98 ? 0.212 1.859 13.858 1.00 87.81 98 GLN A C 1
ATOM 731 O O . GLN A 1 98 ? -0.726 1.322 14.450 1.00 87.81 98 GLN A O 1
ATOM 736 N N . MET A 1 99 ? 0.086 2.422 12.657 1.00 84.50 99 MET A N 1
ATOM 737 C CA . MET A 1 99 ? -1.150 2.436 11.889 1.00 84.50 99 MET A CA 1
ATOM 738 C C . MET A 1 99 ? -1.606 1.007 11.595 1.00 84.50 99 MET A C 1
ATOM 740 O O . MET A 1 99 ? -2.738 0.681 11.926 1.00 84.50 99 MET A O 1
ATOM 744 N N . ILE A 1 100 ? -0.724 0.129 11.097 1.00 89.12 100 ILE A N 1
ATOM 745 C CA . ILE A 1 100 ? -1.030 -1.295 10.847 1.00 89.12 100 ILE A CA 1
ATOM 746 C C . ILE A 1 100 ? -1.548 -2.000 12.105 1.00 89.12 100 ILE A C 1
ATOM 748 O O . ILE A 1 100 ? -2.472 -2.801 12.023 1.00 89.12 100 ILE A O 1
ATOM 752 N N . LYS A 1 101 ? -0.992 -1.688 13.282 1.00 89.31 101 LYS A N 1
ATOM 753 C CA . LYS A 1 101 ? -1.424 -2.291 14.554 1.00 89.31 101 LYS A CA 1
ATOM 754 C C . LYS A 1 101 ? -2.775 -1.782 15.060 1.00 89.31 101 LYS A C 1
ATOM 756 O O . LYS A 1 101 ? -3.429 -2.489 15.821 1.00 89.31 101 LYS A O 1
ATOM 761 N N . ARG A 1 102 ? -3.147 -0.541 14.736 1.00 86.31 102 ARG A N 1
ATOM 762 C CA . ARG A 1 102 ? -4.323 0.140 15.307 1.00 86.31 102 ARG A CA 1
ATOM 763 C C . ARG A 1 102 ? -5.521 0.165 14.363 1.00 86.31 102 ARG A C 1
ATOM 765 O O . ARG A 1 102 ? -6.657 0.183 14.831 1.00 86.31 102 ARG A O 1
ATOM 772 N N . THR A 1 103 ? -5.275 0.221 13.058 1.00 83.44 103 THR A N 1
ATOM 773 C CA . THR A 1 103 ? -6.325 0.389 12.057 1.00 83.44 103 THR A CA 1
ATOM 774 C C . THR A 1 103 ? -7.169 -0.873 11.899 1.00 83.44 103 THR A C 1
ATOM 776 O O . THR A 1 103 ? -6.683 -1.993 12.033 1.00 83.44 103 THR A O 1
ATOM 779 N N . LYS A 1 104 ? -8.445 -0.680 11.560 1.00 83.06 104 LYS A N 1
ATOM 780 C CA . LYS A 1 104 ? -9.341 -1.747 11.086 1.00 83.06 104 LYS A CA 1
ATOM 781 C C . LYS A 1 104 ? -9.454 -1.775 9.559 1.00 83.06 104 LYS A C 1
ATOM 783 O O . LYS A 1 104 ? -10.062 -2.686 9.009 1.00 83.06 104 LYS A O 1
ATOM 788 N N . VAL A 1 105 ? -8.889 -0.773 8.883 1.00 85.19 105 VAL A N 1
ATOM 789 C CA . VAL A 1 105 ? -8.834 -0.696 7.421 1.00 85.19 105 VAL A CA 1
ATOM 790 C C . VAL A 1 105 ? -7.631 -1.515 6.951 1.00 85.19 105 VAL A C 1
ATOM 792 O O . VAL A 1 105 ? -6.517 -1.224 7.384 1.00 85.19 105 VAL A O 1
ATOM 795 N N . PRO A 1 106 ? -7.803 -2.523 6.083 1.00 89.31 106 PRO A N 1
ATOM 796 C CA . PRO A 1 106 ? -6.683 -3.303 5.572 1.00 89.31 106 PRO A CA 1
ATOM 797 C C . PRO A 1 106 ? -5.704 -2.425 4.794 1.00 89.31 106 PRO A C 1
ATOM 799 O O . PRO A 1 106 ? -6.102 -1.502 4.079 1.00 89.31 106 PRO A O 1
ATOM 802 N N . ILE A 1 107 ? -4.416 -2.739 4.931 1.00 91.19 107 ILE A N 1
ATOM 803 C CA . ILE A 1 107 ? -3.325 -2.020 4.276 1.00 91.19 107 ILE A CA 1
ATOM 804 C C . ILE A 1 107 ? -2.528 -3.002 3.419 1.00 91.19 107 ILE A C 1
ATOM 806 O O . ILE A 1 107 ? -2.047 -4.018 3.920 1.00 91.19 107 ILE A O 1
ATOM 810 N N . ILE A 1 108 ? -2.355 -2.679 2.138 1.00 94.06 108 ILE A N 1
ATOM 811 C CA . ILE A 1 108 ? -1.418 -3.355 1.239 1.00 94.06 108 ILE A CA 1
ATOM 812 C C . ILE A 1 108 ? -0.168 -2.486 1.130 1.00 94.06 108 ILE A C 1
ATOM 814 O O . ILE A 1 108 ? -0.222 -1.383 0.594 1.00 94.06 108 ILE A O 1
ATOM 818 N N . CYS A 1 109 ? 0.961 -2.992 1.619 1.00 93.62 109 CYS A N 1
ATOM 819 C CA . CYS A 1 109 ? 2.261 -2.342 1.477 1.00 93.62 109 CYS A CA 1
ATOM 820 C C . CYS A 1 109 ? 3.024 -2.960 0.302 1.00 93.62 109 CYS A C 1
ATOM 822 O O . CYS A 1 109 ? 3.248 -4.172 0.277 1.00 93.62 109 CYS A O 1
ATOM 824 N N . ILE A 1 110 ? 3.469 -2.135 -0.641 1.00 9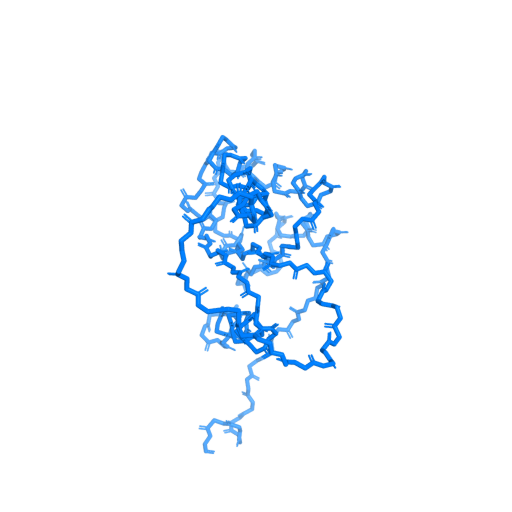3.75 110 ILE A N 1
ATOM 825 C CA . ILE A 1 110 ? 4.242 -2.562 -1.808 1.00 93.75 110 ILE A CA 1
ATOM 826 C C . ILE A 1 110 ? 5.652 -1.992 -1.686 1.00 93.75 110 ILE A C 1
ATOM 828 O O . ILE A 1 110 ? 5.841 -0.806 -1.436 1.00 93.75 110 ILE A O 1
ATOM 832 N N . CYS A 1 111 ? 6.654 -2.854 -1.850 1.00 92.00 111 CYS A N 1
ATOM 833 C CA . CYS A 1 111 ? 8.062 -2.463 -1.852 1.00 92.00 111 CYS A CA 1
ATOM 834 C C . CYS A 1 111 ? 8.809 -3.091 -3.029 1.00 92.00 111 CYS A C 1
ATOM 836 O O . CYS A 1 111 ? 8.448 -4.169 -3.517 1.00 92.00 111 CYS A O 1
ATOM 838 N N . ASN A 1 112 ? 9.878 -2.436 -3.480 1.00 90.62 112 ASN A N 1
ATOM 839 C CA . ASN A 1 112 ? 10.778 -2.978 -4.493 1.00 90.62 112 ASN A CA 1
ATOM 840 C C . ASN A 1 112 ? 11.960 -3.744 -3.881 1.00 90.62 112 ASN A C 1
ATOM 842 O O . ASN A 1 112 ? 12.362 -4.760 -4.466 1.00 90.62 112 ASN A O 1
ATOM 846 N N . ASP 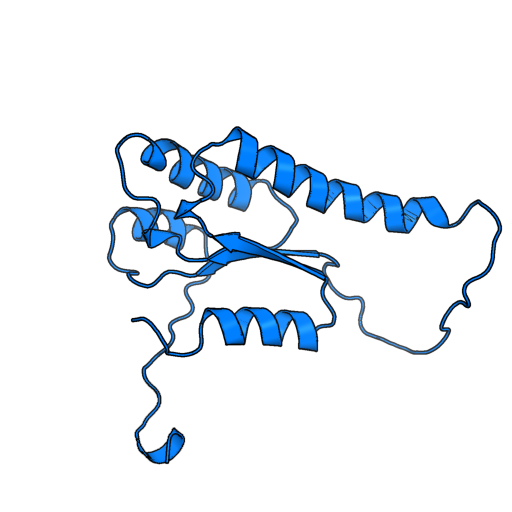A 1 113 ? 12.480 -3.296 -2.736 1.00 88.75 113 ASP A N 1
ATOM 847 C CA . ASP A 1 113 ? 13.541 -3.940 -1.960 1.00 88.75 113 ASP A CA 1
ATOM 848 C C . ASP A 1 113 ? 13.070 -4.414 -0.571 1.00 88.75 113 ASP A C 1
ATOM 850 O O . ASP A 1 113 ? 13.044 -3.686 0.428 1.00 88.75 113 ASP A O 1
ATOM 854 N N . ARG A 1 114 ? 12.776 -5.716 -0.502 1.00 88.06 114 ARG A N 1
ATOM 855 C CA . ARG A 1 114 ? 12.394 -6.426 0.723 1.00 88.06 114 ARG A CA 1
ATOM 856 C C . ARG A 1 114 ? 13.551 -6.605 1.717 1.00 88.06 114 ARG A C 1
ATOM 858 O O . ARG A 1 114 ? 13.291 -6.883 2.893 1.00 88.06 114 ARG A O 1
ATOM 865 N N . GLN A 1 115 ? 14.806 -6.528 1.265 1.00 86.19 115 GLN A N 1
ATOM 866 C CA . GLN A 1 115 ? 15.984 -6.787 2.099 1.00 86.19 115 GLN A CA 1
ATOM 867 C C . GLN A 1 115 ? 16.416 -5.567 2.914 1.00 86.19 115 GLN A C 1
ATOM 869 O O . GLN A 1 115 ? 17.114 -5.735 3.919 1.00 86.19 115 GLN A O 1
ATOM 874 N N . SER A 1 116 ? 15.955 -4.371 2.545 1.00 85.50 116 SER A N 1
ATOM 875 C CA . SER A 1 116 ? 16.206 -3.151 3.308 1.00 85.50 116 SER A CA 1
ATOM 876 C C . SER A 1 116 ? 15.835 -3.314 4.794 1.00 85.50 116 SER A C 1
ATOM 878 O O . SER A 1 116 ? 14.818 -3.916 5.159 1.00 85.50 116 SER A O 1
ATOM 880 N N . MET A 1 117 ? 16.667 -2.771 5.694 1.00 82.12 117 MET A N 1
ATOM 881 C CA . MET A 1 117 ? 16.453 -2.909 7.146 1.00 82.12 117 MET A CA 1
ATOM 882 C C . MET A 1 117 ? 15.100 -2.344 7.607 1.00 82.12 117 MET A C 1
ATOM 884 O O . MET A 1 117 ? 14.488 -2.878 8.529 1.00 82.12 117 MET A O 1
ATOM 888 N N . LYS A 1 118 ? 14.614 -1.293 6.939 1.00 79.25 118 LYS A N 1
ATOM 889 C CA . LYS A 1 118 ? 13.329 -0.643 7.232 1.00 79.25 118 LYS A CA 1
ATOM 890 C C . LYS A 1 118 ? 12.138 -1.517 6.846 1.00 79.25 118 LYS A C 1
ATOM 892 O O . LYS A 1 118 ? 11.210 -1.688 7.634 1.00 79.25 118 LYS A O 1
ATOM 897 N N . VAL A 1 119 ? 12.174 -2.125 5.660 1.00 87.2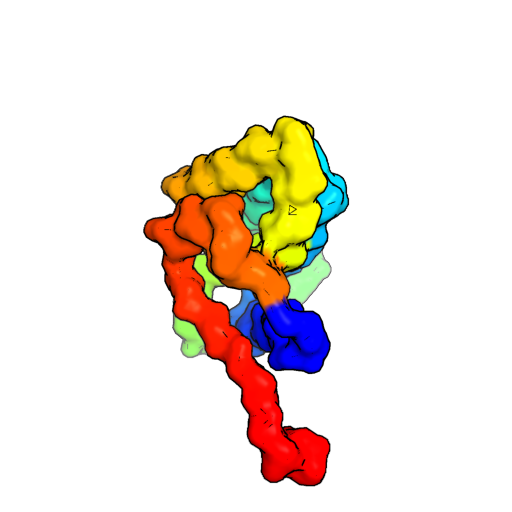5 119 VAL A N 1
ATOM 898 C CA . VAL A 1 119 ? 11.112 -3.049 5.248 1.00 87.25 119 VAL A CA 1
ATOM 899 C C . VAL A 1 119 ? 11.157 -4.319 6.089 1.00 87.25 119 VAL A C 1
ATOM 901 O O . VAL A 1 119 ? 10.107 -4.854 6.424 1.00 87.25 119 VAL A O 1
ATOM 904 N N . ARG A 1 120 ? 12.338 -4.777 6.526 1.00 88.19 120 ARG A N 1
ATOM 905 C CA . ARG A 1 120 ? 12.445 -5.906 7.465 1.00 88.19 120 ARG A CA 1
ATOM 906 C C . ARG A 1 120 ? 11.663 -5.680 8.759 1.00 88.19 120 ARG A C 1
ATOM 908 O O . ARG A 1 120 ? 10.984 -6.606 9.189 1.00 88.19 120 ARG A O 1
ATOM 915 N N . SER A 1 121 ? 11.707 -4.483 9.349 1.00 87.69 121 SER A N 1
ATOM 916 C CA . SER A 1 121 ? 10.918 -4.196 10.556 1.00 87.69 121 SER A CA 1
ATOM 917 C C . SER A 1 121 ? 9.415 -4.123 10.281 1.00 87.69 121 SER A C 1
ATOM 919 O O . SER A 1 121 ? 8.634 -4.587 11.106 1.00 87.69 121 SER A O 1
ATOM 921 N N . LEU A 1 122 ? 9.009 -3.580 9.1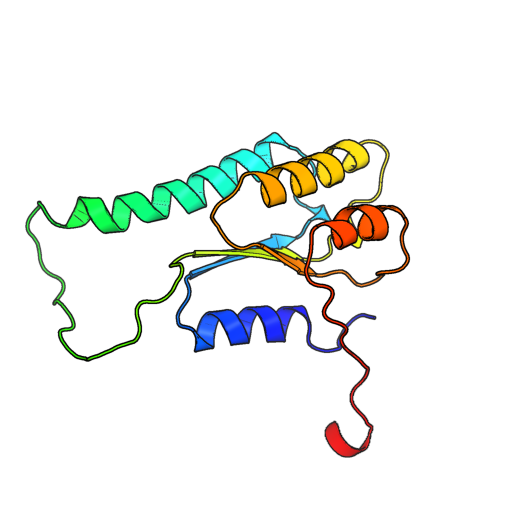27 1.00 88.62 122 LEU A N 1
ATOM 922 C CA . LEU A 1 122 ? 7.605 -3.533 8.697 1.00 88.62 122 LEU A CA 1
ATOM 923 C C . LEU A 1 122 ? 7.042 -4.935 8.423 1.00 88.62 122 LEU A C 1
ATOM 925 O O . LEU A 1 122 ? 5.934 -5.262 8.843 1.00 88.62 122 LEU A O 1
ATOM 929 N N . ALA A 1 123 ? 7.823 -5.778 7.751 1.00 90.31 123 ALA A N 1
ATOM 930 C CA . ALA A 1 123 ? 7.399 -7.095 7.302 1.00 90.31 123 ALA A CA 1
ATOM 931 C C . ALA A 1 123 ? 7.085 -8.063 8.450 1.00 90.31 123 ALA A C 1
ATOM 933 O O . ALA A 1 123 ? 6.323 -8.998 8.250 1.00 90.31 123 ALA A O 1
ATOM 934 N N . ASN A 1 124 ? 7.604 -7.819 9.657 1.00 90.94 124 ASN A N 1
ATOM 935 C CA . ASN A 1 124 ? 7.238 -8.590 10.850 1.00 90.94 124 ASN A CA 1
ATOM 936 C C . ASN A 1 124 ? 5.760 -8.416 11.256 1.00 90.94 124 ASN A C 1
ATOM 938 O O . ASN A 1 124 ? 5.255 -9.195 12.056 1.00 90.94 124 ASN A O 1
ATOM 942 N N . TYR A 1 125 ? 5.080 -7.394 10.728 1.00 91.88 125 TYR A N 1
ATOM 943 C CA . TYR A 1 125 ? 3.672 -7.084 10.998 1.00 91.88 125 TYR A CA 1
ATOM 944 C C . TYR A 1 125 ? 2.771 -7.292 9.778 1.00 91.88 125 TYR A C 1
ATOM 946 O O . TYR A 1 125 ? 1.589 -6.965 9.829 1.00 91.88 125 TYR A O 1
ATOM 954 N N . CYS A 1 126 ? 3.327 -7.793 8.675 1.00 92.81 126 CYS A N 1
ATOM 955 C CA . CYS A 1 126 ? 2.625 -7.945 7.409 1.00 92.81 126 CYS A CA 1
ATOM 956 C C . CYS A 1 126 ? 2.667 -9.403 6.952 1.00 92.81 126 CYS A C 1
ATOM 958 O O . CYS A 1 126 ? 3.592 -10.149 7.269 1.00 92.81 126 CYS A O 1
ATOM 960 N N . PHE A 1 127 ? 1.700 -9.787 6.127 1.00 94.25 127 PHE A N 1
ATOM 961 C CA . PHE A 1 127 ? 1.808 -11.005 5.335 1.00 94.25 127 PHE A CA 1
ATOM 962 C C . PHE A 1 127 ? 2.761 -10.764 4.146 1.00 94.25 127 PHE A C 1
ATOM 964 O O . PHE A 1 127 ? 2.511 -9.884 3.323 1.00 94.25 127 PHE A O 1
ATOM 971 N N . ASP A 1 128 ? 3.876 -11.504 4.073 1.00 92.88 128 ASP A N 1
ATOM 972 C CA . ASP A 1 128 ? 4.933 -11.314 3.060 1.00 92.88 128 ASP A CA 1
ATOM 973 C C . ASP A 1 128 ? 4.607 -12.075 1.761 1.00 92.88 128 ASP A C 1
ATOM 975 O O . ASP A 1 128 ? 4.867 -13.274 1.648 1.00 92.88 128 ASP A O 1
ATOM 979 N N . LEU A 1 129 ? 4.056 -11.371 0.767 1.00 93.88 129 LEU A N 1
ATOM 980 C CA . LEU A 1 129 ? 3.786 -11.903 -0.573 1.00 93.88 129 LEU A CA 1
ATOM 981 C C . LEU A 1 129 ? 4.906 -11.514 -1.550 1.00 93.88 129 LEU A C 1
ATOM 983 O O . LEU A 1 129 ? 5.172 -10.333 -1.780 1.00 93.88 129 LEU A O 1
ATOM 987 N N . ARG A 1 130 ? 5.538 -12.508 -2.185 1.00 92.50 130 ARG A N 1
ATOM 988 C CA . ARG A 1 130 ? 6.680 -12.290 -3.088 1.00 92.50 130 ARG A CA 1
ATOM 989 C C . ARG A 1 130 ? 6.296 -12.467 -4.546 1.00 92.50 130 ARG A C 1
ATOM 991 O O . ARG A 1 130 ? 5.949 -13.561 -4.974 1.00 92.50 130 ARG A O 1
ATOM 998 N N . PHE A 1 131 ? 6.462 -11.402 -5.321 1.00 92.19 131 PHE A N 1
ATOM 999 C CA . PHE A 1 131 ? 6.355 -11.462 -6.773 1.00 92.19 131 PHE A CA 1
ATOM 1000 C C . PHE A 1 131 ? 7.685 -11.921 -7.372 1.00 92.19 131 PHE A C 1
ATOM 1002 O O . PHE A 1 131 ? 8.745 -11.367 -7.069 1.00 92.19 131 PHE A O 1
ATOM 1009 N N . GLN A 1 132 ? 7.620 -12.929 -8.236 1.00 90.00 132 GLN A N 1
ATOM 1010 C CA . GLN A 1 132 ? 8.754 -13.398 -9.025 1.00 90.00 132 GLN A CA 1
ATOM 1011 C C . GLN A 1 132 ? 8.679 -12.824 -10.439 1.00 90.00 132 GLN A C 1
ATOM 1013 O O . GLN A 1 132 ? 7.613 -12.420 -10.902 1.00 90.00 132 GLN A O 1
ATOM 1018 N N . ARG A 1 133 ? 9.819 -12.781 -11.136 1.00 88.56 133 ARG A N 1
ATOM 1019 C CA . ARG A 1 133 ? 9.801 -12.475 -12.569 1.00 88.56 133 ARG A CA 1
ATOM 1020 C C . ARG A 1 133 ? 8.995 -13.561 -13.287 1.00 88.56 133 ARG A C 1
ATOM 1022 O O . ARG A 1 133 ? 9.286 -14.737 -13.053 1.00 88.56 133 ARG A O 1
ATOM 1029 N N . PRO A 1 134 ? 8.034 -13.192 -14.148 1.00 87.81 134 PRO A N 1
ATOM 1030 C CA . PRO A 1 134 ? 7.364 -14.167 -14.991 1.00 87.81 134 PRO A CA 1
ATOM 1031 C C . PRO A 1 134 ? 8.388 -14.908 -15.853 1.00 87.81 134 PRO A C 1
ATOM 1033 O O . PRO A 1 134 ? 9.428 -14.354 -16.230 1.00 87.81 134 PRO A O 1
ATOM 1036 N N . ARG A 1 135 ? 8.106 -16.173 -16.153 1.00 91.06 135 ARG A N 1
ATOM 1037 C CA . ARG A 1 135 ? 8.919 -16.961 -17.082 1.00 91.06 135 ARG A CA 1
ATOM 1038 C C . ARG A 1 135 ? 8.768 -16.395 -18.490 1.00 91.06 135 ARG A C 1
ATOM 1040 O O . ARG A 1 135 ? 7.738 -15.818 -18.820 1.00 91.06 135 ARG A O 1
ATOM 1047 N N . VAL A 1 136 ? 9.771 -16.613 -19.339 1.00 90.38 136 VAL A N 1
ATOM 1048 C CA . VAL A 1 136 ? 9.755 -16.137 -20.735 1.00 90.38 136 VAL A CA 1
ATOM 1049 C C . VAL A 1 136 ? 8.518 -16.642 -21.488 1.00 90.38 136 VAL A C 1
ATOM 1051 O O . VAL A 1 136 ? 7.914 -15.885 -22.236 1.00 90.38 136 VAL A O 1
ATOM 1054 N N . GLU A 1 137 ? 8.103 -17.881 -21.225 1.00 93.12 137 GLU A N 1
ATOM 1055 C CA . GLU A 1 137 ? 6.900 -18.513 -21.791 1.00 93.12 137 GLU A CA 1
ATOM 1056 C C . GLU A 1 137 ? 5.589 -17.809 -21.412 1.00 93.12 137 GLU A C 1
ATOM 1058 O O . GLU A 1 137 ? 4.602 -17.955 -22.112 1.00 93.12 137 GLU A O 1
ATOM 1063 N N . GLN A 1 138 ? 5.559 -17.057 -20.308 1.00 84.56 138 GLN A N 1
ATOM 1064 C CA . GLN A 1 138 ? 4.366 -16.338 -19.840 1.00 84.56 138 GLN A CA 1
ATOM 1065 C C . GLN A 1 138 ? 4.292 -14.904 -20.390 1.00 84.56 138 GLN A C 1
ATOM 1067 O O . GLN A 1 138 ? 3.312 -14.206 -20.146 1.00 84.56 138 GLN A O 1
ATOM 1072 N N . ILE A 1 139 ? 5.358 -14.443 -21.053 1.00 83.19 139 ILE A N 1
ATOM 1073 C CA . ILE A 1 139 ? 5.492 -13.085 -21.603 1.00 83.19 139 ILE A CA 1
ATOM 1074 C C . ILE A 1 139 ? 5.376 -13.103 -23.137 1.00 83.19 139 ILE A C 1
ATOM 1076 O O . ILE A 1 139 ? 5.068 -12.072 -23.731 1.00 83.19 139 ILE A O 1
ATOM 1080 N N . LYS A 1 140 ? 5.665 -14.249 -23.767 1.00 64.31 140 LYS A N 1
ATOM 1081 C CA . LYS A 1 140 ? 5.639 -14.442 -25.221 1.00 64.31 140 LYS A CA 1
ATOM 1082 C C . LYS A 1 140 ? 4.310 -14.990 -25.714 1.00 64.31 140 LYS A C 1
ATOM 1084 O O . LYS A 1 140 ? 3.739 -15.845 -25.008 1.00 64.31 140 LYS A O 1
#

InterPro domains:
  IPR003959 ATPase, AAA-type, core [PF00004] (2-133)
  IPR027417 P-loop containing nucleoside triphosphate hydrolase [G3DSA:3.40.50.300] (1-133)
  IPR027417 P-loop containing nucleoside triphosphate hydrolase [SSF52540] (2-139)

Secondary structure (DSSP, 8-state):
--SSSHHHHHHHHHHHTT-EEEEEETTT--SHHHHHHHHHHHHHHHHHHHHTTSS---------------S-SEEEEEE-GGG--STTHHHHHHHHHHHHHH-SS-EEE--S-TTSHHHHHHHTTS----PPPPPGGGT-

Sequence (140 aa):
MSGIGKTTAAELCCKELGLSFVIMNASDVRNKAAIEKRSEQLVCNQMEQYCSKDGASSKSPVKSETKNKKPFDHLLIMDEVDGMSGNADRAGMSELIQMIKRTKVPIICICNDRQSMKVRSLANYCFDLRFQRPRVEQIK

Radius of gyration: 17.95 Å; chains: 1; bounding box: 52×32×40 Å